Protein AF-A0A2D4IUQ6-F1 (afdb_monomer_lite)

InterPro domains:
  IPR017907 Zinc finger, RING-type, conserved site [PS00518] (30-39)
  IPR031127 E3 ubiquitin ligase RBR family [PTHR11685] (7-55)
  IPR044066 TRIAD supradomain [PS51873] (1-60)

Radius of gyration: 26.59 Å; chains: 1; bounding box: 79×28×48 Å

Secondary structure (DSSP, 8-state):
-TT-SEEE-TTT--EEEPPTT-SEEE-TTT--EEETTT--B-TT-TT-GGGGSGGGTT-S-S-THHHHHHHHHHHHHHHHHHHHHHHHHHHHHHHHHHHHHHHHHHT--

Structure (mmCIF, N/CA/C/O backbone):
data_AF-A0A2D4IUQ6-F1
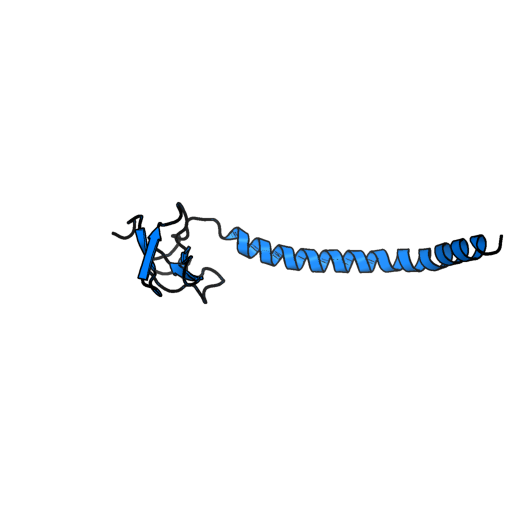#
_entry.id   AF-A0A2D4IUQ6-F1
#
loop_
_atom_site.group_PDB
_atom_site.id
_atom_site.type_symbol
_atom_site.label_atom_id
_atom_site.label_alt_id
_atom_site.label_comp_id
_atom_site.label_asym_id
_atom_site.label_entity_id
_atom_site.label_seq_id
_atom_site.pdbx_PDB_ins_code
_atom_site.Cartn_x
_atom_site.Cartn_y
_atom_site.Cartn_z
_atom_site.occupancy
_atom_site.B_iso_or_equiv
_atom_site.auth_seq_id
_atom_site.auth_comp_id
_atom_site.auth_asym_id
_atom_site.auth_atom_id
_atom_site.pdbx_PDB_model_num
ATOM 1 N N . GLU A 1 1 ? -17.246 8.791 10.418 1.00 57.50 1 GLU A N 1
ATOM 2 C CA . GLU A 1 1 ? -16.427 7.773 11.117 1.00 57.50 1 GLU A CA 1
ATOM 3 C C . GLU A 1 1 ? -15.333 7.174 10.226 1.00 57.50 1 GLU A C 1
ATOM 5 O O . GLU A 1 1 ? -14.299 6.762 10.740 1.00 57.50 1 GLU A O 1
ATOM 10 N N . ASP A 1 2 ? -15.501 7.168 8.898 1.00 65.38 2 ASP A N 1
ATOM 11 C CA . ASP A 1 2 ? -14.524 6.589 7.963 1.00 65.38 2 ASP A CA 1
ATOM 12 C C . ASP A 1 2 ? -13.138 7.248 7.936 1.00 65.38 2 ASP A C 1
ATOM 14 O O . ASP A 1 2 ? -12.156 6.544 7.697 1.00 65.38 2 ASP A O 1
ATOM 18 N N . ASP A 1 3 ? -13.051 8.544 8.250 1.00 72.31 3 ASP A N 1
ATOM 19 C CA . ASP A 1 3 ? -11.800 9.310 8.375 1.00 72.31 3 ASP A CA 1
ATOM 20 C C . ASP A 1 3 ? -11.308 9.448 9.823 1.00 72.31 3 ASP A C 1
ATOM 22 O O . ASP A 1 3 ? -10.495 10.317 10.129 1.00 72.31 3 ASP A O 1
ATOM 26 N N . ALA A 1 4 ? -11.766 8.585 10.739 1.00 83.31 4 ALA A N 1
ATOM 27 C CA . ALA A 1 4 ? -11.094 8.469 12.031 1.00 83.31 4 ALA A CA 1
ATOM 28 C C . ALA A 1 4 ? -9.595 8.197 11.790 1.00 83.31 4 ALA A C 1
ATOM 30 O O . ALA A 1 4 ? -9.293 7.376 10.924 1.00 83.31 4 ALA A O 1
ATOM 31 N N . PRO A 1 5 ? -8.667 8.844 12.520 1.00 86.56 5 PRO A N 1
ATOM 32 C CA . PRO A 1 5 ? -7.225 8.658 12.334 1.00 86.56 5 PRO A CA 1
ATOM 33 C C . PRO A 1 5 ? -6.728 7.313 12.877 1.00 86.56 5 PRO A C 1
ATOM 35 O O . PRO A 1 5 ? -5.664 6.842 12.493 1.00 86.56 5 PRO A O 1
ATOM 38 N N . ILE A 1 6 ? -7.503 6.667 13.752 1.00 92.00 6 ILE A N 1
ATOM 39 C CA . ILE A 1 6 ? -7.143 5.417 14.423 1.00 92.00 6 ILE A CA 1
ATOM 40 C C . ILE A 1 6 ? -8.269 4.398 14.228 1.00 92.00 6 ILE A C 1
ATOM 42 O O . ILE A 1 6 ? -9.438 4.698 14.477 1.00 92.00 6 ILE A O 1
ATOM 46 N N . LYS A 1 7 ? -7.921 3.172 13.824 1.00 93.19 7 LYS A N 1
ATOM 47 C CA . LYS A 1 7 ? -8.840 2.025 13.703 1.00 93.19 7 LYS A CA 1
ATOM 48 C C . LYS A 1 7 ? -8.184 0.749 14.223 1.00 93.19 7 LYS A C 1
ATOM 50 O O . LYS A 1 7 ? -6.996 0.711 14.521 1.00 93.19 7 LYS A O 1
ATOM 55 N N . ARG A 1 8 ? -8.967 -0.325 14.352 1.00 94.81 8 ARG A N 1
ATOM 56 C CA . ARG A 1 8 ? -8.460 -1.652 14.735 1.00 94.81 8 ARG A CA 1
ATOM 57 C C . ARG A 1 8 ? -8.161 -2.495 13.502 1.00 94.81 8 ARG A C 1
ATOM 59 O O . ARG A 1 8 ? -8.961 -2.528 12.571 1.00 94.81 8 ARG A O 1
ATOM 66 N N . CYS A 1 9 ? -7.057 -3.238 13.537 1.00 95.62 9 CYS A N 1
ATOM 67 C CA . CYS A 1 9 ? -6.735 -4.243 12.528 1.00 95.62 9 CYS A CA 1
ATOM 68 C C . CYS A 1 9 ? -7.907 -5.226 12.356 1.00 95.62 9 CYS A C 1
ATOM 70 O O . CYS A 1 9 ? -8.330 -5.806 13.358 1.00 95.62 9 CYS A O 1
ATOM 72 N N . PRO A 1 10 ? -8.394 -5.513 11.136 1.00 95.81 10 PRO A N 1
ATOM 73 C CA . PRO A 1 10 ? -9.488 -6.466 10.947 1.00 95.81 10 PRO A CA 1
ATOM 74 C C . PRO A 1 10 ? -9.112 -7.892 11.381 1.00 95.81 10 PRO A C 1
ATOM 76 O O . PRO A 1 10 ? -9.977 -8.611 11.881 1.00 95.81 10 PRO A O 1
ATOM 79 N N . LYS A 1 11 ? -7.823 -8.261 11.301 1.00 96.06 11 LYS A N 1
ATOM 80 C CA . LYS A 1 11 ? -7.305 -9.595 11.647 1.00 96.06 11 LYS A CA 1
ATOM 81 C C . LYS A 1 11 ? -6.973 -9.760 13.133 1.00 96.06 11 LYS A C 1
ATOM 83 O O . LYS A 1 11 ? -7.526 -10.634 13.784 1.00 96.06 11 LYS A O 1
ATOM 88 N N . CYS A 1 12 ? -6.087 -8.927 13.687 1.00 97.00 12 CYS A N 1
ATOM 89 C CA . CYS A 1 12 ? -5.594 -9.089 15.069 1.00 97.00 12 CYS A CA 1
ATOM 90 C C . CYS A 1 12 ? -6.136 -8.060 16.074 1.00 97.00 12 CYS A C 1
ATOM 92 O O . CYS A 1 12 ? -5.736 -8.071 17.232 1.00 97.00 12 CYS A O 1
ATOM 94 N N . LYS A 1 13 ? -7.034 -7.165 15.642 1.00 95.44 13 LYS A N 1
ATOM 95 C CA . LYS A 1 13 ? -7.739 -6.163 16.465 1.00 95.44 13 LYS A CA 1
ATOM 96 C C . LYS A 1 13 ? -6.873 -5.137 17.215 1.00 95.44 13 LYS A C 1
ATOM 98 O O . LYS A 1 13 ? -7.438 -4.289 17.900 1.00 95.44 13 LYS A O 1
ATOM 103 N N . VAL A 1 14 ? -5.548 -5.141 17.043 1.00 96.44 14 VAL A N 1
ATOM 104 C CA . VAL A 1 14 ? -4.662 -4.083 17.564 1.00 96.44 14 VAL A CA 1
ATOM 105 C C . VAL A 1 14 ? -5.005 -2.733 16.939 1.00 96.44 14 VAL A C 1
ATOM 107 O O . VAL A 1 14 ? -5.427 -2.682 15.781 1.00 96.44 14 VAL A O 1
ATOM 110 N N . TYR A 1 15 ? -4.822 -1.650 17.691 1.00 94.75 15 TYR A N 1
ATOM 111 C CA . TYR A 1 15 ? -5.002 -0.297 17.171 1.00 94.75 15 TYR A CA 1
ATOM 112 C C . TYR A 1 15 ? -3.895 0.057 16.177 1.00 94.75 15 TYR A C 1
ATOM 114 O O . TYR A 1 15 ? -2.732 -0.302 16.361 1.00 94.75 15 TYR A O 1
ATOM 122 N N . ILE A 1 16 ? -4.289 0.733 15.106 1.00 93.00 16 ILE A N 1
ATOM 123 C CA . ILE A 1 16 ? -3.436 1.188 14.019 1.00 93.00 16 ILE A CA 1
ATOM 124 C C . ILE A 1 16 ? -3.831 2.633 13.724 1.00 93.00 16 ILE A C 1
ATOM 126 O O . ILE A 1 16 ? -5.016 2.940 13.598 1.00 93.00 16 ILE A O 1
ATOM 130 N N . GLU A 1 17 ? -2.836 3.499 13.628 1.00 91.06 17 GLU A N 1
ATOM 131 C CA . GLU A 1 17 ? -2.970 4.868 13.143 1.00 91.06 17 GLU A CA 1
ATOM 132 C C . GLU A 1 17 ? -2.799 4.890 11.624 1.00 91.06 17 GLU A C 1
ATOM 134 O O . GLU A 1 17 ? -1.956 4.165 11.093 1.00 91.06 17 GLU A O 1
ATOM 139 N N . ARG A 1 18 ? -3.615 5.677 10.926 1.00 87.81 18 ARG A N 1
ATOM 140 C CA . ARG A 1 18 ? -3.567 5.795 9.470 1.00 87.81 18 ARG A CA 1
ATOM 141 C C . ARG A 1 18 ? -2.300 6.524 9.036 1.00 87.81 18 ARG A C 1
ATOM 143 O O . ARG A 1 18 ? -2.052 7.634 9.490 1.00 87.81 18 ARG A O 1
ATOM 150 N N . ASP A 1 19 ? -1.570 5.952 8.084 1.00 79.31 19 ASP A N 1
ATOM 151 C CA . ASP A 1 19 ? -0.490 6.674 7.413 1.00 79.31 19 ASP A CA 1
ATOM 152 C C . ASP A 1 19 ? -1.104 7.799 6.557 1.00 79.31 19 ASP A C 1
ATOM 154 O O . ASP A 1 19 ? -1.991 7.550 5.729 1.00 79.31 19 ASP A O 1
ATOM 158 N N . GLU A 1 20 ? -0.675 9.046 6.775 1.00 77.06 20 GLU A N 1
ATOM 159 C CA . GLU A 1 20 ? -1.191 10.203 6.038 1.00 77.06 20 GLU A CA 1
ATOM 160 C C . GLU A 1 20 ? -1.044 9.984 4.526 1.00 77.06 20 GLU A C 1
ATOM 162 O O . GLU A 1 20 ? 0.053 9.806 4.003 1.00 77.06 20 GLU A O 1
ATOM 167 N N . GLY A 1 21 ? -2.175 9.982 3.816 1.00 79.25 21 GLY A N 1
ATOM 168 C CA . GLY A 1 21 ? -2.206 9.893 2.357 1.00 79.25 21 GLY A CA 1
ATOM 169 C C . GLY A 1 21 ? -2.356 8.490 1.767 1.00 79.25 21 GLY A C 1
ATOM 170 O O . GLY A 1 21 ? -2.635 8.402 0.578 1.00 79.25 21 GLY A O 1
ATOM 171 N N . CYS A 1 22 ? -2.291 7.396 2.538 1.00 86.56 22 CYS A N 1
ATOM 172 C CA . CYS A 1 22 ? -2.508 6.047 1.994 1.00 86.56 22 CYS A CA 1
ATOM 173 C C . CYS A 1 22 ? -3.748 5.365 2.590 1.00 86.56 22 CYS A C 1
ATOM 175 O O . CYS A 1 22 ? -3.988 5.397 3.798 1.00 86.56 22 CYS A O 1
ATOM 177 N N . ALA A 1 23 ? -4.563 4.731 1.745 1.00 90.62 23 ALA A N 1
ATOM 178 C CA . ALA A 1 23 ? -5.683 3.903 2.204 1.00 90.62 23 ALA A CA 1
ATOM 179 C C . ALA A 1 23 ? -5.343 2.415 2.307 1.00 90.62 23 ALA A C 1
ATOM 181 O O . ALA A 1 23 ? -6.015 1.685 3.033 1.00 90.62 23 ALA A O 1
ATOM 182 N N . GLN A 1 24 ? -4.310 1.958 1.599 1.00 91.06 24 GLN A N 1
ATOM 183 C CA . GLN A 1 24 ? -3.791 0.608 1.768 1.00 91.06 24 GLN A CA 1
ATOM 184 C C . GLN A 1 24 ? -2.906 0.588 3.009 1.00 91.06 24 GLN A C 1
ATOM 186 O O . GLN A 1 24 ? -1.849 1.214 3.040 1.00 91.06 24 GLN A O 1
ATOM 191 N N . MET A 1 25 ? -3.339 -0.152 4.022 1.00 91.25 25 MET A N 1
ATOM 192 C CA . MET A 1 25 ? -2.636 -0.270 5.290 1.00 91.25 25 MET A CA 1
ATOM 193 C C . MET A 1 25 ? -2.054 -1.663 5.461 1.00 91.25 25 MET A C 1
ATOM 195 O O . MET A 1 25 ? -2.663 -2.650 5.056 1.00 91.25 25 MET A O 1
ATOM 199 N N . MET A 1 26 ? -0.900 -1.750 6.122 1.00 92.00 26 MET A N 1
ATOM 200 C CA . MET A 1 26 ? -0.305 -3.015 6.544 1.00 92.00 26 MET A CA 1
ATOM 201 C C . MET A 1 26 ? -0.146 -3.033 8.062 1.00 92.00 26 MET A C 1
ATOM 203 O O . MET A 1 26 ? 0.532 -2.191 8.651 1.00 92.00 26 MET A O 1
ATOM 207 N N . CYS A 1 27 ? -0.754 -4.017 8.722 1.00 93.88 27 CYS A N 1
ATOM 208 C CA . CYS A 1 27 ? -0.632 -4.148 10.168 1.00 93.88 27 CYS A CA 1
ATOM 209 C C . CYS A 1 27 ? 0.808 -4.511 10.563 1.00 93.88 27 CYS A C 1
ATOM 211 O O . CYS A 1 27 ? 1.319 -5.567 10.190 1.00 93.88 27 CYS A O 1
ATOM 213 N N . LYS A 1 28 ? 1.452 -3.690 11.400 1.00 92.94 28 LYS A N 1
ATOM 214 C CA . LYS A 1 28 ? 2.829 -3.942 11.861 1.00 92.94 28 LYS A CA 1
ATOM 215 C C . LYS A 1 28 ? 2.965 -5.232 12.683 1.00 92.94 28 LYS A C 1
ATOM 217 O O . LYS A 1 28 ? 4.015 -5.868 12.596 1.00 92.94 28 LYS A O 1
ATOM 222 N N . ASN A 1 29 ? 1.905 -5.623 13.400 1.00 95.69 29 ASN A N 1
ATOM 223 C CA . ASN A 1 29 ? 1.854 -6.814 14.251 1.00 95.69 29 ASN A CA 1
ATOM 224 C C . ASN A 1 29 ? 1.672 -8.113 13.444 1.00 95.69 29 ASN A C 1
ATOM 226 O O . ASN A 1 29 ? 2.526 -8.987 13.493 1.00 95.69 29 ASN A O 1
ATOM 230 N N . CYS A 1 30 ? 0.590 -8.239 12.663 1.00 95.69 30 CYS A N 1
ATOM 231 C CA . CYS A 1 30 ? 0.262 -9.488 11.953 1.00 95.69 30 CYS A CA 1
ATOM 232 C C . CYS A 1 30 ? 0.574 -9.488 10.447 1.00 95.69 30 CYS A C 1
ATOM 234 O O . CYS A 1 30 ? 0.232 -10.451 9.765 1.00 95.69 30 CYS A O 1
ATOM 236 N N . LYS A 1 31 ? 1.169 -8.407 9.925 1.00 93.75 31 LYS A N 1
ATOM 237 C CA . LYS A 1 31 ? 1.539 -8.202 8.508 1.00 93.75 31 LYS A CA 1
ATOM 238 C C . LYS A 1 31 ? 0.391 -8.265 7.496 1.00 93.75 31 LYS A C 1
ATOM 240 O O . LYS A 1 31 ? 0.635 -8.259 6.301 1.00 93.75 31 LYS A O 1
ATOM 245 N N . HIS A 1 32 ? -0.851 -8.267 7.966 1.00 93.38 32 HIS A N 1
ATOM 246 C CA . HIS A 1 32 ? -2.036 -8.264 7.117 1.00 93.38 32 HIS A CA 1
ATOM 247 C C . HIS A 1 32 ? -2.206 -6.924 6.400 1.00 93.38 32 HIS A C 1
ATOM 249 O O . HIS A 1 32 ? -2.225 -5.881 7.070 1.00 93.38 32 HIS A O 1
ATOM 255 N N . ALA A 1 33 ? -2.353 -6.964 5.078 1.00 92.62 33 ALA A N 1
ATOM 256 C CA . ALA A 1 33 ? 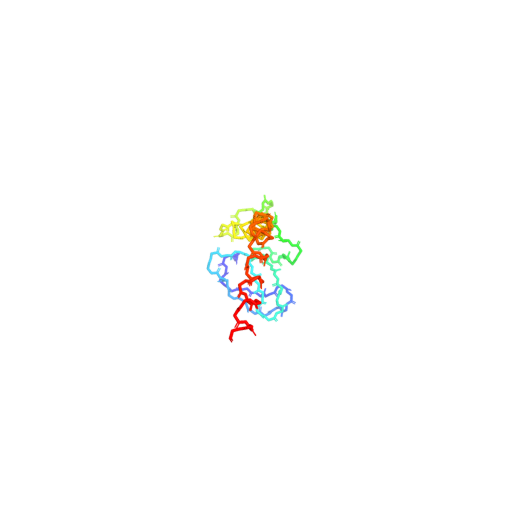-2.684 -5.819 4.247 1.00 92.62 33 ALA A CA 1
ATOM 257 C C . ALA A 1 33 ? -4.208 -5.691 4.097 1.00 92.62 33 ALA A C 1
ATOM 259 O O . ALA A 1 33 ? -4.908 -6.673 3.841 1.00 92.62 33 ALA A O 1
ATOM 260 N N . PHE A 1 34 ? -4.740 -4.482 4.268 1.00 93.44 34 PHE A N 1
ATOM 261 C CA . PHE A 1 34 ? -6.180 -4.222 4.213 1.00 93.44 34 PHE A CA 1
ATOM 262 C C . PHE A 1 34 ? -6.494 -2.779 3.794 1.00 93.44 34 PHE A C 1
ATOM 264 O O . PHE A 1 34 ? -5.639 -1.892 3.856 1.00 93.44 34 PHE A O 1
ATOM 271 N N . CYS A 1 35 ? -7.729 -2.538 3.357 1.00 93.25 35 CYS A N 1
ATOM 272 C CA . CYS A 1 35 ? -8.222 -1.208 2.995 1.00 93.25 35 CYS A CA 1
ATOM 273 C C . CYS A 1 35 ? -8.724 -0.446 4.232 1.00 93.25 35 CYS A C 1
ATOM 275 O O . CYS A 1 35 ? -9.538 -0.962 4.996 1.00 93.25 35 CYS A O 1
ATOM 277 N N . TRP A 1 36 ? -8.303 0.806 4.420 1.00 92.94 36 TRP A N 1
ATOM 278 C CA . TRP A 1 36 ? -8.719 1.635 5.560 1.00 92.94 36 TRP A CA 1
ATOM 279 C C . TRP A 1 36 ? -10.228 1.908 5.616 1.00 92.94 36 TRP A C 1
ATOM 281 O O . TRP A 1 36 ? -10.806 2.053 6.698 1.00 92.94 36 TRP A O 1
ATOM 291 N N . TYR A 1 37 ? -10.858 2.009 4.445 1.00 91.94 37 TYR A N 1
ATOM 292 C CA . TYR A 1 37 ? -12.259 2.395 4.320 1.00 91.94 37 TYR A CA 1
ATOM 293 C C . TYR A 1 37 ? -13.197 1.213 4.568 1.00 91.94 37 TYR A C 1
ATOM 295 O O . TYR A 1 37 ? -14.044 1.296 5.447 1.00 91.94 37 TYR A O 1
ATOM 303 N N . CYS A 1 38 ? -13.023 0.097 3.853 1.00 92.88 38 CYS A N 1
ATOM 304 C CA . CYS A 1 38 ? -13.912 -1.063 3.987 1.00 92.88 38 CYS A CA 1
ATOM 305 C C . CYS A 1 38 ? -13.397 -2.159 4.933 1.00 92.88 38 CYS A C 1
ATOM 307 O O . CYS A 1 38 ? -14.128 -3.106 5.204 1.00 92.88 38 CYS A O 1
ATOM 309 N N . LEU A 1 39 ? -12.161 -2.050 5.437 1.00 92.62 39 LEU A N 1
ATOM 310 C CA . LEU A 1 39 ? -11.501 -3.045 6.300 1.00 92.62 39 LEU A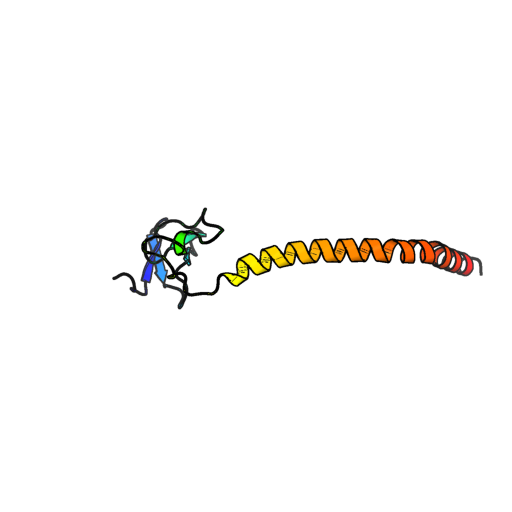 CA 1
ATOM 311 C C . LEU A 1 39 ? -11.337 -4.436 5.668 1.00 92.62 39 LEU A C 1
ATOM 313 O O . LEU A 1 39 ? -11.033 -5.405 6.364 1.00 92.62 39 LEU A O 1
ATOM 317 N N . GLU A 1 40 ? -11.503 -4.528 4.353 1.00 92.88 40 GLU A N 1
ATOM 318 C CA . GLU A 1 40 ? -11.359 -5.761 3.593 1.00 92.88 40 GLU A CA 1
ATOM 319 C C . GLU A 1 40 ? -9.887 -6.075 3.322 1.00 92.88 40 GLU A C 1
ATOM 321 O O . GLU A 1 40 ? -9.050 -5.170 3.222 1.00 92.88 40 GLU A O 1
ATOM 326 N N . SER A 1 41 ? -9.568 -7.366 3.234 1.00 92.75 41 SER A N 1
ATOM 327 C CA . SER A 1 41 ? -8.202 -7.824 2.995 1.00 92.75 41 SER A CA 1
ATOM 328 C C . SER A 1 41 ? -7.734 -7.464 1.586 1.00 92.75 41 SER A C 1
ATOM 330 O O . SER A 1 41 ? -8.474 -7.609 0.618 1.00 92.75 41 SER A O 1
ATOM 332 N N . LEU A 1 42 ? -6.479 -7.029 1.489 1.00 91.44 42 LEU A N 1
ATOM 333 C CA . LEU A 1 42 ? -5.764 -6.770 0.240 1.00 91.44 42 LEU A CA 1
ATOM 334 C C . LEU A 1 42 ? -4.578 -7.733 0.062 1.00 91.44 42 LEU A C 1
ATOM 336 O O . LEU A 1 42 ? -3.705 -7.464 -0.759 1.00 91.44 42 LEU A O 1
ATOM 340 N N . ASP A 1 43 ? -4.520 -8.826 0.833 1.00 86.25 43 ASP A N 1
ATOM 341 C CA . ASP A 1 43 ? -3.401 -9.780 0.789 1.00 86.25 43 ASP A CA 1
ATOM 342 C C . ASP A 1 43 ? -3.271 -10.431 -0.608 1.00 86.25 43 ASP A C 1
ATOM 344 O O . ASP A 1 43 ? -2.156 -10.636 -1.083 1.00 86.25 43 ASP A O 1
ATOM 348 N N . ASP A 1 44 ? -4.395 -10.666 -1.296 1.00 83.94 44 ASP A N 1
ATOM 349 C CA . ASP A 1 44 ? -4.441 -11.241 -2.652 1.00 83.94 44 ASP A CA 1
ATOM 350 C C . ASP A 1 44 ? -4.551 -10.184 -3.768 1.00 83.94 44 ASP A C 1
ATOM 352 O O . ASP A 1 44 ? -4.519 -10.507 -4.959 1.00 83.94 44 ASP A O 1
ATOM 356 N N . ASP A 1 45 ? -4.668 -8.901 -3.413 1.00 81.88 45 ASP A N 1
ATOM 357 C CA . ASP A 1 45 ? -4.911 -7.821 -4.369 1.00 81.88 45 ASP A CA 1
ATOM 358 C C . ASP A 1 45 ? -3.619 -7.102 -4.788 1.00 81.88 45 ASP A C 1
ATOM 360 O O . ASP A 1 45 ? -3.418 -5.896 -4.607 1.00 81.88 45 ASP A O 1
ATOM 364 N N . PHE A 1 46 ? -2.714 -7.874 -5.388 1.00 73.50 46 PHE A N 1
ATOM 365 C CA . PHE A 1 46 ? -1.386 -7.417 -5.815 1.00 73.50 46 PHE A CA 1
ATOM 366 C C . PHE A 1 46 ? -1.406 -6.279 -6.843 1.00 73.50 46 PHE A C 1
ATOM 368 O O . PHE A 1 46 ? -0.401 -5.587 -7.019 1.00 73.50 46 PHE A O 1
ATOM 375 N N . LEU A 1 47 ? -2.509 -6.124 -7.576 1.00 77.31 47 LEU A N 1
ATOM 376 C CA . LEU A 1 47 ? -2.661 -5.107 -8.616 1.00 77.31 47 LEU A CA 1
ATOM 377 C C . LEU A 1 47 ? -3.416 -3.871 -8.129 1.00 77.31 47 LEU A C 1
ATOM 379 O O . LEU A 1 47 ? -3.565 -2.934 -8.916 1.00 77.31 47 LEU A O 1
ATOM 383 N N . LEU A 1 48 ? -3.844 -3.840 -6.861 1.00 83.38 48 LEU A N 1
ATOM 384 C CA . LEU A 1 48 ? -4.635 -2.760 -6.264 1.00 83.38 48 LEU A CA 1
ATOM 385 C C . LEU A 1 48 ? -5.995 -2.569 -6.963 1.00 83.38 48 LEU A C 1
ATOM 387 O O . LEU A 1 48 ? -6.539 -1.460 -6.964 1.00 83.38 48 LEU A O 1
ATOM 391 N N . ILE A 1 49 ? -6.544 -3.624 -7.577 1.00 85.62 49 ILE A N 1
ATOM 392 C CA . ILE A 1 49 ? -7.770 -3.541 -8.389 1.00 85.62 49 ILE A CA 1
ATOM 393 C C . ILE A 1 49 ? -9.001 -3.173 -7.555 1.00 85.62 49 ILE A C 1
ATOM 395 O O . ILE A 1 49 ? -9.954 -2.602 -8.094 1.00 85.62 49 ILE A O 1
ATOM 399 N N . HIS A 1 50 ? -8.966 -3.406 -6.241 1.00 90.69 50 HIS A N 1
ATOM 400 C CA . HIS A 1 50 ? -9.958 -2.932 -5.280 1.00 90.69 50 HIS A CA 1
ATOM 401 C C . HIS A 1 50 ? -10.228 -1.425 -5.405 1.00 90.69 50 HIS A C 1
ATOM 403 O O . HIS A 1 50 ? -11.371 -0.989 -5.285 1.00 90.69 50 HIS A O 1
ATOM 409 N N . TYR A 1 51 ? -9.204 -0.619 -5.709 1.00 89.69 51 TYR A N 1
ATOM 410 C CA . TYR A 1 51 ? -9.335 0.837 -5.838 1.00 89.69 51 TYR A CA 1
ATOM 411 C C . TYR A 1 51 ? -9.788 1.302 -7.229 1.00 89.69 51 TYR A C 1
ATOM 413 O O . TYR A 1 51 ? -9.932 2.507 -7.444 1.00 89.69 51 TYR A O 1
ATOM 421 N N . ASP A 1 52 ? -10.047 0.388 -8.168 1.00 89.38 52 ASP A N 1
ATOM 422 C CA . ASP A 1 52 ? -10.547 0.725 -9.509 1.00 89.38 52 ASP A CA 1
ATOM 423 C C . ASP A 1 52 ? -12.075 0.609 -9.615 1.00 89.38 52 ASP A C 1
ATOM 425 O O . ASP A 1 52 ? -12.676 1.082 -10.585 1.00 89.38 52 ASP A O 1
ATOM 429 N N . LYS A 1 53 ? -12.730 -0.002 -8.617 1.00 85.56 53 LYS A N 1
ATOM 430 C CA . LYS A 1 53 ? -14.163 -0.330 -8.634 1.00 85.56 53 LYS A CA 1
ATOM 431 C C . LYS A 1 53 ? -14.823 -0.069 -7.275 1.00 85.56 53 LYS A C 1
ATOM 433 O O . LYS A 1 53 ? -14.160 0.111 -6.261 1.00 85.56 53 LYS A O 1
ATOM 438 N N . GLY A 1 54 ? -16.156 -0.064 -7.265 1.00 88.31 54 GLY A N 1
ATOM 439 C CA . GLY A 1 54 ? -16.945 -0.043 -6.033 1.00 88.31 54 GLY A CA 1
ATOM 440 C C . GLY A 1 54 ? -16.752 1.212 -5.156 1.00 88.31 54 GLY A C 1
ATOM 441 O O . GLY A 1 54 ? -16.365 2.269 -5.659 1.00 88.31 54 GLY A O 1
ATOM 442 N N . PRO A 1 55 ? -17.041 1.116 -3.844 1.00 90.06 55 PRO A N 1
ATOM 443 C CA . PRO A 1 55 ? -17.070 2.257 -2.915 1.00 90.06 55 PRO A CA 1
ATOM 444 C C . PRO A 1 55 ? -15.681 2.812 -2.544 1.00 90.06 55 PRO A C 1
ATOM 446 O O . PRO A 1 55 ? -15.571 3.923 -2.011 1.00 90.06 55 PRO A O 1
ATOM 449 N N . CYS A 1 56 ? -14.618 2.056 -2.834 1.00 91.12 56 CYS A N 1
ATOM 450 C CA . CYS A 1 56 ? -13.225 2.430 -2.581 1.00 91.12 56 CYS A CA 1
ATOM 451 C C . CYS A 1 56 ? -12.523 3.002 -3.821 1.00 91.12 56 CYS A C 1
ATOM 453 O O . CYS A 1 56 ? -11.331 3.316 -3.767 1.00 91.12 56 CYS A O 1
ATOM 455 N N . ARG A 1 57 ? -13.250 3.172 -4.934 1.00 89.62 57 ARG A N 1
ATOM 456 C CA . ARG A 1 57 ? -12.690 3.668 -6.190 1.00 89.62 57 ARG A CA 1
ATOM 457 C C . ARG A 1 57 ? -11.980 5.014 -6.006 1.00 89.62 57 ARG A C 1
ATOM 459 O O . ARG A 1 57 ? -12.546 5.938 -5.428 1.00 89.62 57 ARG A O 1
ATOM 466 N N . ASN A 1 58 ? -10.762 5.129 -6.539 1.00 86.62 58 ASN A N 1
ATOM 467 C CA . ASN A 1 58 ? -9.900 6.321 -6.484 1.00 86.62 58 ASN A CA 1
ATOM 468 C C . ASN A 1 58 ? -9.464 6.767 -5.073 1.00 86.62 58 ASN A C 1
ATOM 470 O O . ASN A 1 58 ? -8.923 7.861 -4.926 1.00 86.62 58 ASN A O 1
ATOM 474 N N . LYS A 1 59 ? -9.645 5.940 -4.033 1.00 88.25 59 LYS A N 1
ATOM 475 C CA . LYS A 1 59 ? -9.303 6.306 -2.647 1.00 88.25 59 LYS A CA 1
ATOM 476 C C . LYS A 1 59 ? -7.925 5.830 -2.167 1.00 88.25 59 LYS A C 1
ATOM 478 O O . LYS A 1 59 ? -7.658 5.910 -0.979 1.00 88.25 59 LYS A O 1
ATOM 483 N N . LEU A 1 60 ? -7.049 5.335 -3.047 1.00 86.50 60 LEU A N 1
ATOM 484 C CA . LEU A 1 60 ? -5.728 4.813 -2.652 1.00 86.50 60 LEU A CA 1
ATOM 485 C C . LEU A 1 60 ? -4.823 5.897 -2.039 1.00 86.50 60 LEU A C 1
ATOM 487 O O . LEU A 1 60 ? -4.104 5.617 -1.084 1.00 86.50 60 LEU A O 1
ATOM 491 N N . GLY A 1 61 ? -4.886 7.114 -2.591 1.00 81.56 61 GLY A N 1
ATOM 492 C CA . GLY A 1 61 ? -4.206 8.311 -2.086 1.00 81.56 61 GLY A CA 1
ATOM 493 C C . GLY A 1 61 ? -2.748 8.520 -2.541 1.00 81.56 61 GLY A C 1
ATOM 494 O O . GLY A 1 61 ? -2.221 9.614 -2.376 1.00 81.56 61 GLY A O 1
ATOM 495 N N . HIS A 1 62 ? -2.134 7.556 -3.241 1.00 77.56 62 HIS A N 1
ATOM 496 C CA . HIS A 1 62 ? -0.823 7.719 -3.896 1.00 77.56 62 HIS A CA 1
ATOM 497 C C . HIS A 1 62 ? -0.778 7.136 -5.319 1.00 77.56 62 HIS A C 1
ATOM 499 O O . HIS A 1 62 ? -1.636 6.350 -5.727 1.00 77.56 62 HIS A O 1
ATOM 505 N N . SER A 1 63 ? 0.242 7.532 -6.092 1.00 68.69 63 SER A N 1
ATOM 506 C CA . SER A 1 63 ? 0.429 7.086 -7.477 1.00 68.69 63 SER A CA 1
ATOM 507 C C . SER A 1 63 ? 0.875 5.617 -7.542 1.00 68.69 63 SER A C 1
ATOM 509 O O . SER A 1 63 ? 1.901 5.242 -6.981 1.00 68.69 63 SER A O 1
ATOM 511 N N . ARG A 1 64 ? 0.134 4.786 -8.292 1.00 67.25 64 ARG A N 1
ATOM 512 C CA . ARG A 1 64 ? 0.363 3.331 -8.503 1.00 67.25 64 ARG A CA 1
ATOM 513 C C . ARG A 1 64 ? 1.613 3.007 -9.328 1.00 67.25 64 ARG A C 1
ATOM 515 O O . ARG A 1 64 ? 1.885 1.850 -9.645 1.00 67.25 64 ARG A O 1
ATOM 522 N N . ALA A 1 65 ? 2.357 4.042 -9.705 1.00 61.19 65 ALA A N 1
ATOM 523 C CA . ALA A 1 65 ? 3.505 3.964 -10.584 1.00 61.19 65 ALA A CA 1
ATOM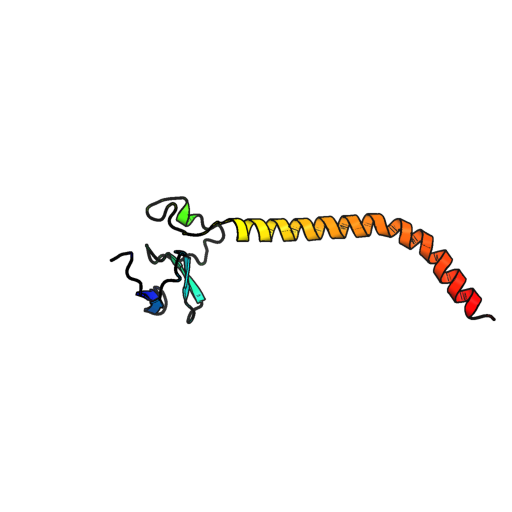 524 C C . ALA A 1 65 ? 4.624 3.080 -10.015 1.00 61.19 65 ALA A C 1
ATOM 526 O O . ALA A 1 65 ? 5.301 2.427 -10.798 1.00 61.19 65 ALA A O 1
ATOM 527 N N . SER A 1 66 ? 4.795 2.994 -8.690 1.00 63.47 66 SER A N 1
ATOM 528 C CA . SER A 1 66 ? 5.927 2.288 -8.065 1.00 63.47 66 SER A CA 1
ATOM 529 C C . SER A 1 66 ? 5.966 0.785 -8.368 1.00 63.47 66 SER A C 1
ATOM 531 O O . SER A 1 66 ? 7.024 0.256 -8.702 1.00 63.47 66 SER A O 1
ATOM 533 N N . VAL A 1 67 ? 4.823 0.095 -8.323 1.00 65.81 67 VAL A N 1
ATOM 534 C CA . VAL A 1 67 ? 4.747 -1.359 -8.569 1.00 65.81 67 VAL A CA 1
ATOM 535 C C . VAL A 1 67 ? 4.959 -1.682 -10.050 1.00 65.81 67 VAL A C 1
ATOM 537 O O . VAL A 1 67 ? 5.654 -2.640 -10.393 1.00 65.81 67 VAL A O 1
ATOM 540 N N . ILE A 1 68 ? 4.393 -0.858 -10.937 1.00 67.62 68 ILE A N 1
ATOM 541 C CA . ILE A 1 68 ? 4.549 -1.002 -12.391 1.00 67.62 68 ILE A CA 1
ATOM 542 C C . ILE A 1 68 ? 5.996 -0.690 -12.796 1.00 67.62 68 ILE A C 1
ATOM 544 O O . ILE A 1 68 ? 6.584 -1.442 -13.575 1.00 67.62 68 ILE A O 1
ATOM 548 N N . TRP A 1 69 ? 6.603 0.343 -12.201 1.00 66.75 69 TRP A N 1
ATOM 549 C CA . TRP A 1 69 ? 8.017 0.675 -12.383 1.00 66.75 69 TRP A CA 1
ATOM 550 C C . TRP A 1 69 ? 8.936 -0.458 -11.940 1.00 66.75 69 TRP A C 1
ATOM 552 O O . TRP A 1 69 ? 9.825 -0.828 -12.698 1.00 66.75 69 TRP A O 1
ATOM 562 N N . HIS A 1 70 ? 8.702 -1.064 -10.773 1.00 67.88 70 HIS A N 1
ATOM 563 C CA . HIS A 1 70 ? 9.539 -2.166 -10.289 1.00 67.88 70 HIS A CA 1
ATOM 564 C C . HIS A 1 70 ? 9.508 -3.379 -11.229 1.00 67.88 70 HIS A C 1
ATOM 566 O O . HIS A 1 70 ? 10.545 -3.983 -11.502 1.00 67.88 70 HIS A O 1
ATOM 572 N N . ARG A 1 71 ? 8.330 -3.726 -11.765 1.00 70.19 71 ARG A N 1
ATOM 573 C CA . ARG A 1 71 ? 8.186 -4.834 -12.724 1.00 70.19 71 ARG A CA 1
ATOM 574 C C . ARG A 1 71 ? 8.864 -4.525 -14.059 1.00 70.19 71 ARG A C 1
ATOM 576 O O . ARG A 1 71 ? 9.576 -5.377 -14.584 1.00 70.19 71 ARG A O 1
ATOM 583 N N . ALA A 1 72 ? 8.697 -3.309 -14.577 1.00 80.50 72 ALA A N 1
ATOM 584 C CA . ALA A 1 72 ? 9.365 -2.874 -15.803 1.00 80.50 72 ALA A CA 1
ATOM 585 C C . ALA A 1 72 ? 10.895 -2.801 -15.637 1.00 80.50 72 ALA A C 1
ATOM 587 O O . ALA A 1 72 ? 11.633 -3.201 -16.538 1.00 80.50 72 ALA A O 1
ATOM 588 N N . GLN A 1 73 ? 11.378 -2.363 -14.471 1.00 77.50 73 GLN A N 1
ATOM 589 C CA . GLN A 1 73 ? 12.803 -2.259 -14.161 1.00 77.50 73 GLN A CA 1
ATOM 590 C C . GLN A 1 73 ? 13.491 -3.628 -14.181 1.00 77.50 73 GLN A C 1
ATOM 592 O O . GLN A 1 73 ? 14.563 -3.759 -14.766 1.00 77.50 73 GLN A O 1
ATOM 597 N N . VAL A 1 74 ? 12.869 -4.660 -13.602 1.00 85.75 74 VAL A N 1
ATOM 598 C CA . VAL A 1 74 ? 13.428 -6.023 -13.602 1.00 85.75 74 VAL A CA 1
ATOM 599 C C . VAL A 1 74 ? 13.563 -6.561 -15.030 1.00 85.75 74 VAL A C 1
ATOM 601 O O . VAL A 1 74 ? 14.628 -7.056 -15.398 1.00 85.75 74 VAL A O 1
ATOM 604 N N . VAL A 1 75 ? 12.527 -6.402 -15.860 1.00 87.44 75 VAL A N 1
ATOM 605 C CA . VAL A 1 75 ? 12.564 -6.822 -17.273 1.00 87.44 75 VAL A CA 1
ATOM 606 C C . VAL A 1 75 ? 13.654 -6.069 -18.044 1.00 87.44 75 VAL A C 1
ATOM 608 O O . VAL A 1 75 ? 14.422 -6.687 -18.783 1.00 87.44 75 VAL A O 1
ATOM 611 N N . GLY A 1 76 ? 13.770 -4.755 -17.832 1.00 88.81 76 GLY A N 1
ATOM 612 C CA . GLY A 1 76 ? 14.796 -3.924 -18.461 1.00 88.81 76 GLY A CA 1
ATOM 613 C C . GLY A 1 76 ? 16.224 -4.326 -18.080 1.00 88.81 76 GLY A C 1
ATOM 614 O O . GLY A 1 76 ? 17.088 -4.390 -18.954 1.00 88.81 76 GLY A O 1
ATOM 615 N N . ILE A 1 77 ? 16.472 -4.658 -16.808 1.00 90.06 77 ILE A N 1
ATOM 616 C CA . ILE A 1 77 ? 17.790 -5.116 -16.337 1.00 90.06 77 ILE A CA 1
ATOM 617 C C . ILE A 1 77 ? 18.184 -6.430 -17.017 1.00 90.06 77 ILE A C 1
ATOM 619 O O . ILE A 1 77 ? 19.300 -6.538 -17.528 1.00 90.06 77 ILE A O 1
ATOM 623 N N . PHE A 1 78 ? 17.280 -7.414 -17.066 1.00 91.69 78 PHE A N 1
ATOM 624 C CA . PHE A 1 78 ? 17.576 -8.703 -17.699 1.00 91.69 78 PHE A CA 1
ATOM 625 C C . PHE A 1 78 ? 17.841 -8.565 -19.201 1.00 91.69 78 PHE A C 1
ATOM 627 O O . PHE A 1 78 ? 18.822 -9.119 -19.701 1.00 91.69 78 PHE A O 1
ATOM 634 N N . ALA A 1 79 ? 17.017 -7.791 -19.912 1.00 91.88 79 ALA A N 1
ATOM 635 C CA . ALA A 1 79 ? 17.218 -7.534 -21.335 1.00 91.88 79 ALA A CA 1
ATOM 636 C C . ALA A 1 79 ? 18.540 -6.788 -21.602 1.00 91.88 79 ALA A C 1
ATOM 638 O O . ALA A 1 79 ? 19.294 -7.167 -22.500 1.00 91.88 79 ALA A O 1
ATOM 639 N N . GLY A 1 80 ? 18.851 -5.769 -20.794 1.00 93.44 80 GLY A N 1
ATOM 640 C CA . GLY A 1 80 ? 20.072 -4.975 -20.924 1.00 93.44 80 GLY A CA 1
ATOM 641 C C . GLY A 1 80 ? 21.341 -5.784 -20.659 1.00 93.44 80 GLY A C 1
ATOM 642 O O . GLY A 1 80 ? 22.273 -5.744 -21.461 1.00 93.44 80 GLY A O 1
ATOM 643 N N . PHE A 1 81 ? 21.372 -6.565 -19.576 1.00 93.12 81 PHE A N 1
ATOM 644 C CA . PHE A 1 81 ? 22.526 -7.407 -19.254 1.00 93.12 81 PHE A CA 1
ATOM 645 C C . PHE A 1 81 ? 22.733 -8.518 -20.293 1.00 93.12 81 PHE A C 1
ATOM 647 O O . PHE A 1 81 ? 23.863 -8.762 -20.714 1.00 93.12 81 PHE A O 1
ATOM 654 N N . GLY A 1 82 ? 21.648 -9.140 -20.770 1.00 92.88 82 GLY A N 1
ATOM 655 C CA . GLY A 1 82 ? 21.711 -10.134 -21.842 1.00 92.8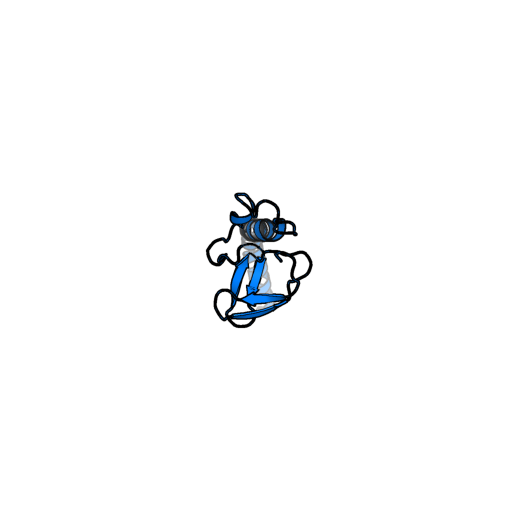8 82 GLY A CA 1
ATOM 656 C C . GLY A 1 82 ? 22.289 -9.564 -23.140 1.00 92.88 82 GLY A C 1
ATOM 657 O O . GLY A 1 82 ? 23.202 -10.154 -23.718 1.00 92.88 82 GLY A O 1
ATOM 658 N N . LEU A 1 83 ? 21.820 -8.387 -23.568 1.00 93.94 83 LEU A N 1
ATOM 659 C CA . LEU A 1 83 ? 22.340 -7.709 -24.758 1.00 93.94 83 LEU A CA 1
ATOM 660 C C . LEU A 1 83 ? 23.816 -7.320 -24.597 1.00 93.94 83 LEU A C 1
ATOM 662 O O . LEU A 1 83 ? 24.608 -7.526 -25.516 1.00 93.94 83 LEU A O 1
ATOM 666 N N . LEU A 1 84 ? 24.203 -6.804 -23.427 1.00 93.69 84 LEU A N 1
ATOM 667 C CA . LEU A 1 84 ? 25.586 -6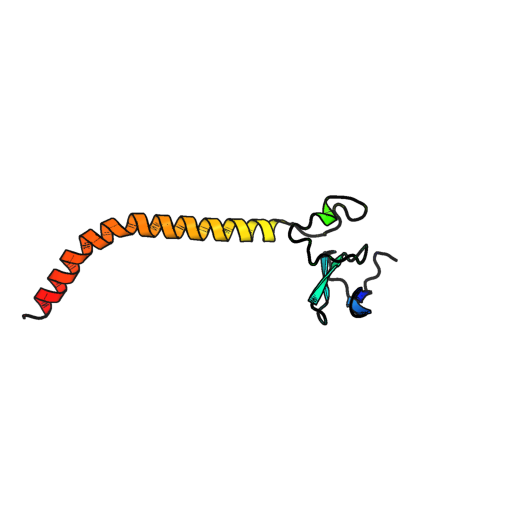.424 -23.142 1.00 93.69 84 LEU A CA 1
ATOM 668 C C . LEU A 1 84 ? 26.527 -7.630 -23.222 1.00 93.69 84 LEU A C 1
ATOM 670 O O . LEU A 1 84 ? 27.574 -7.533 -23.857 1.00 93.69 84 LEU A O 1
ATOM 674 N N . LEU A 1 85 ? 26.152 -8.771 -22.637 1.00 91.50 85 LEU A N 1
ATOM 675 C CA . LEU A 1 85 ? 26.950 -9.998 -22.719 1.00 91.50 85 LEU A CA 1
ATOM 676 C C . LEU A 1 85 ? 27.051 -10.538 -24.150 1.00 91.50 85 LEU A C 1
ATOM 678 O O . LEU A 1 85 ? 28.133 -10.962 -24.558 1.00 91.50 85 LEU A O 1
ATOM 682 N N . LEU A 1 86 ? 25.960 -10.494 -24.921 1.00 92.69 86 LEU A N 1
ATOM 683 C CA . LEU A 1 86 ? 25.964 -10.904 -26.329 1.00 92.69 86 LEU A CA 1
ATOM 684 C C . LEU A 1 86 ? 26.918 -10.050 -27.168 1.00 92.69 86 LEU A C 1
ATOM 686 O O . LEU A 1 86 ? 27.667 -10.593 -27.975 1.00 92.69 86 LEU A O 1
ATOM 690 N N . VAL A 1 87 ? 26.925 -8.732 -26.957 1.00 92.56 87 VAL A N 1
ATOM 691 C CA . VAL A 1 87 ? 27.826 -7.814 -27.670 1.00 92.56 87 VAL A CA 1
ATOM 692 C C . VAL A 1 87 ? 29.263 -7.952 -27.175 1.00 92.56 87 VAL A C 1
ATOM 694 O O . VAL A 1 87 ? 30.182 -7.934 -27.986 1.00 92.56 87 VAL A O 1
ATOM 697 N N . ALA A 1 88 ? 29.479 -8.120 -25.870 1.00 90.88 88 ALA A N 1
ATOM 698 C CA . ALA A 1 88 ? 30.812 -8.269 -25.293 1.00 90.88 88 ALA A CA 1
ATOM 699 C C . ALA A 1 88 ? 31.472 -9.606 -25.666 1.00 90.88 88 ALA A C 1
ATOM 701 O O . ALA A 1 88 ? 32.693 -9.657 -25.799 1.00 90.88 88 ALA A O 1
ATOM 702 N N . SER A 1 89 ? 30.695 -10.677 -25.862 1.00 91.31 89 SER A N 1
ATOM 703 C CA . SER A 1 89 ? 31.214 -12.022 -26.140 1.00 91.31 89 SER A CA 1
ATOM 704 C C . SER A 1 89 ? 32.177 -12.074 -27.345 1.00 91.31 89 SER A C 1
ATOM 706 O O . SER A 1 89 ? 33.295 -12.558 -27.157 1.00 91.31 89 SER A O 1
ATOM 708 N N . PRO A 1 90 ? 31.862 -11.510 -28.528 1.00 90.88 90 PRO A N 1
ATOM 709 C CA . PRO A 1 90 ? 32.800 -11.405 -29.648 1.00 90.88 90 PRO A CA 1
ATOM 710 C C . PRO A 1 90 ? 34.112 -10.689 -29.303 1.00 90.88 90 PRO A C 1
ATOM 712 O O . PRO A 1 90 ? 35.188 -11.182 -29.638 1.00 90.88 90 PRO A O 1
ATOM 715 N N . PHE A 1 91 ? 34.048 -9.551 -28.602 1.00 86.31 91 PHE A N 1
ATOM 716 C CA . PHE A 1 91 ? 35.246 -8.793 -28.220 1.00 86.31 91 PHE A CA 1
ATOM 717 C C . PHE A 1 91 ? 36.103 -9.559 -27.211 1.00 86.31 91 PHE A C 1
ATOM 719 O O . PHE A 1 91 ? 37.328 -9.574 -27.328 1.00 86.31 91 PHE A O 1
ATOM 726 N N . LEU A 1 92 ? 35.470 -10.239 -26.252 1.00 84.81 92 LEU A N 1
ATOM 727 C CA . LEU A 1 92 ? 36.159 -11.082 -25.280 1.00 84.81 92 LEU A CA 1
ATOM 728 C C . LEU A 1 92 ? 36.825 -12.281 -25.964 1.00 84.81 92 LEU A C 1
ATOM 730 O O . LEU A 1 92 ? 37.992 -12.553 -25.692 1.00 84.81 92 LEU A O 1
ATOM 734 N N . LEU A 1 93 ? 36.140 -12.955 -26.891 1.00 84.88 93 LEU A N 1
ATOM 735 C CA . LEU A 1 93 ? 36.699 -14.080 -27.650 1.00 84.88 93 LEU A CA 1
ATOM 736 C C . LEU A 1 93 ? 37.888 -13.658 -28.526 1.00 84.88 93 LEU A C 1
ATOM 738 O O . LEU A 1 93 ? 38.868 -14.395 -28.599 1.00 84.88 93 LEU A O 1
ATOM 742 N N . LEU A 1 94 ? 37.849 -12.464 -29.126 1.00 84.62 94 LEU A N 1
ATOM 743 C CA . LEU A 1 94 ? 38.965 -11.908 -29.903 1.00 84.62 94 LEU A CA 1
ATOM 744 C C . LEU A 1 94 ? 40.144 -11.461 -29.023 1.00 84.62 94 LEU A C 1
ATOM 746 O O . LEU A 1 94 ? 41.302 -11.642 -29.402 1.00 84.62 94 LEU A O 1
ATOM 750 N N . ALA A 1 95 ? 39.876 -10.913 -27.835 1.00 82.25 95 ALA A N 1
ATOM 751 C CA . ALA A 1 95 ? 40.913 -10.474 -26.899 1.00 82.25 95 ALA A CA 1
ATOM 752 C C . ALA A 1 95 ? 41.578 -11.641 -26.145 1.00 82.25 95 ALA A C 1
ATOM 754 O O . ALA A 1 95 ? 42.749 -11.552 -25.776 1.00 82.25 95 ALA A O 1
ATOM 755 N N . THR A 1 96 ? 40.865 -12.750 -25.938 1.00 81.12 96 THR A N 1
ATOM 756 C CA . THR A 1 96 ? 41.346 -13.929 -25.196 1.00 81.12 96 THR A CA 1
ATOM 757 C C . THR A 1 96 ? 42.670 -14.510 -25.728 1.00 81.12 96 THR A C 1
ATOM 759 O O . THR A 1 96 ? 43.587 -14.680 -24.921 1.00 81.12 96 THR A O 1
ATOM 762 N N . PRO A 1 97 ? 42.862 -14.775 -27.039 1.00 80.69 97 PRO A N 1
ATOM 763 C CA . PRO A 1 97 ? 44.136 -15.285 -27.550 1.00 80.69 97 PRO A CA 1
ATOM 764 C C . PRO A 1 97 ? 45.279 -14.271 -27.407 1.00 80.69 97 PRO A C 1
ATOM 766 O O . PRO A 1 97 ? 46.404 -14.672 -27.121 1.00 80.69 97 PRO A O 1
ATOM 769 N N . PHE A 1 98 ? 45.003 -12.966 -27.521 1.00 76.69 98 PHE A N 1
ATOM 770 C CA . PHE A 1 98 ? 46.001 -11.914 -27.296 1.00 76.69 98 PHE A CA 1
ATOM 771 C C . PHE A 1 98 ? 46.428 -11.838 -25.827 1.00 76.69 98 PHE A C 1
ATOM 773 O O . PHE A 1 98 ? 47.621 -11.827 -25.531 1.00 76.69 98 PHE A O 1
ATOM 780 N N . VAL A 1 99 ? 45.475 -11.848 -24.894 1.00 78.62 99 VAL A N 1
ATOM 781 C CA . VAL A 1 99 ? 45.753 -11.785 -23.451 1.00 78.62 99 VAL A CA 1
ATOM 782 C C . VAL A 1 99 ? 46.469 -13.050 -22.966 1.00 78.62 99 VAL A C 1
ATOM 784 O O . VAL A 1 99 ? 47.444 -12.947 -22.217 1.00 78.62 99 VAL A O 1
ATOM 787 N N . LEU A 1 100 ? 46.046 -14.235 -23.424 1.00 76.00 100 LEU A N 1
ATOM 788 C CA . LEU A 1 100 ? 46.719 -15.501 -23.116 1.00 76.00 100 LEU A CA 1
ATOM 789 C C . LEU A 1 100 ? 48.130 -15.548 -23.719 1.00 76.00 100 LEU A C 1
ATOM 791 O O . LEU A 1 100 ? 49.076 -15.913 -23.021 1.00 76.00 100 LEU A O 1
ATOM 795 N N . CYS A 1 101 ? 48.313 -15.101 -24.965 1.00 70.38 101 CYS A N 1
ATOM 796 C CA . CYS A 1 101 ? 49.631 -15.050 -25.600 1.00 70.38 101 CYS A CA 1
ATOM 797 C C . CYS A 1 101 ? 50.581 -14.065 -24.892 1.00 70.38 101 CYS A C 1
ATOM 799 O O . CYS A 1 101 ? 51.755 -14.386 -24.697 1.00 70.38 101 CYS A O 1
ATOM 801 N N . CYS A 1 102 ? 50.091 -12.900 -24.455 1.00 69.19 102 CYS A N 1
ATOM 802 C CA . CYS A 1 102 ? 50.870 -11.931 -23.676 1.00 69.19 102 CYS A CA 1
ATOM 803 C C . CYS A 1 102 ? 51.267 -12.486 -22.296 1.00 69.19 102 CYS A C 1
ATOM 805 O O . CYS A 1 102 ? 52.422 -12.350 -21.889 1.00 69.19 102 CYS A O 1
ATOM 807 N N . LYS A 1 103 ? 50.357 -13.189 -21.605 1.00 66.94 103 LYS A N 1
ATOM 808 C CA . LYS A 1 103 ? 50.656 -13.879 -20.335 1.00 66.94 103 LYS A CA 1
ATOM 809 C C . LYS A 1 103 ? 51.697 -14.995 -20.510 1.00 66.94 103 LYS A C 1
ATOM 811 O O . LYS A 1 103 ? 52.606 -15.102 -19.690 1.00 66.94 103 LYS A O 1
ATOM 816 N N . CYS A 1 104 ? 51.622 -15.783 -21.584 1.00 59.53 104 CYS A N 1
ATOM 817 C CA . CYS A 1 104 ? 52.591 -16.850 -21.858 1.00 59.53 104 CYS A CA 1
ATOM 818 C C . CYS A 1 104 ? 53.984 -16.329 -22.256 1.00 59.53 104 CYS A C 1
ATOM 820 O O . CYS A 1 104 ? 54.978 -16.988 -21.951 1.00 59.53 104 CYS A O 1
ATOM 822 N N . LYS A 1 105 ? 54.079 -15.156 -22.901 1.00 57.25 105 LYS A N 1
ATOM 823 C CA . LYS A 1 105 ? 55.362 -14.511 -23.243 1.00 57.25 105 LYS A CA 1
ATOM 824 C C . LYS A 1 105 ? 56.084 -13.949 -22.008 1.00 57.25 105 LYS A C 1
ATOM 826 O O . LYS A 1 105 ? 57.297 -14.082 -21.925 1.00 57.25 105 LYS A O 1
ATOM 831 N N . CYS A 1 106 ? 55.354 -13.398 -21.032 1.00 54.25 106 CYS A N 1
ATOM 832 C CA . CYS A 1 106 ? 55.929 -12.910 -19.767 1.00 54.25 106 CYS A CA 1
ATOM 833 C C . CYS A 1 106 ? 56.430 -14.019 -18.828 1.00 54.25 106 CYS A C 1
ATOM 835 O O . CYS A 1 106 ? 57.258 -13.742 -17.975 1.00 54.25 106 CYS A O 1
ATOM 837 N N . SER A 1 107 ? 55.948 -15.260 -18.957 1.00 55.12 107 SER A N 1
ATOM 838 C CA . SER A 1 107 ? 56.380 -16.373 -18.091 1.00 55.12 107 SER A CA 1
ATOM 839 C C . SER A 1 107 ? 57.636 -17.108 -18.592 1.00 55.12 107 SER A C 1
ATOM 841 O O . SER A 1 107 ? 58.090 -18.034 -17.924 1.00 55.12 107 SER A O 1
ATOM 843 N N . LYS A 1 108 ? 58.156 -16.762 -19.779 1.00 54.62 108 LYS A N 1
ATOM 844 C CA . LYS A 1 108 ? 59.318 -17.405 -20.425 1.00 54.62 108 LYS A CA 1
ATOM 845 C C . LYS A 1 108 ? 60.546 -16.482 -20.554 1.00 54.62 108 LYS A C 1
ATOM 847 O O . LYS A 1 108 ? 61.502 -16.879 -21.217 1.00 54.62 108 LYS A O 1
ATOM 852 N N . GLY A 1 109 ? 60.497 -15.276 -19.982 1.00 46.78 109 GLY A N 1
ATOM 853 C CA . GLY A 1 109 ? 61.599 -14.305 -19.956 1.00 46.78 109 GLY A CA 1
ATOM 854 C C . GLY A 1 109 ? 62.245 -14.216 -18.586 1.00 46.78 109 GLY A C 1
ATOM 855 O O . GLY A 1 109 ? 61.503 -14.403 -17.596 1.00 46.78 109 GLY A O 1
#

Organism: NCBI:txid129467

Sequence (109 aa):
EDDAPIKRCPKCKVYIERDEGCAQMMCKNCKHAFCWYCLESLDDDFLLIHYDKGPCRNKLGHSRASVIWHRAQVVGIFAGFGLLLLVASPFLLLATPFVLCCKCKCSKG

pLDDT: mean 83.79, std 11.65, range [46.78, 97.0]

Foldseek 3Di:
DLPDQWAAQPPPGDIDGDDPQAQFDADPVPRWTAGSRPSHGCPVVLQVCVCCDDPNPPVGRDDSVPSVVVVVVVVVVVVVVVVVCVVVVVVCVVCVVVVVVVVVVVVVD